Protein AF-A0A920W0V4-F1 (afdb_monomer)

Nearest PDB structures (foldseek):
  5z79-assembly2_D  TM=8.294E-01  e=3.711E-01  Plasmodium vivax
  6jwt-assembly1_B  TM=6.896E-01  e=1.014E+00  Plasmodium falciparum
  5z79-assembly1_A  TM=6.034E-01  e=1.160E+00  Plasmodium vivax

Structure (mmCIF, N/CA/C/O backbone):
data_AF-A0A920W0V4-F1
#
_entry.id   AF-A0A920W0V4-F1
#
loop_
_atom_site.group_PDB
_atom_site.id
_atom_site.type_symbol
_atom_site.label_atom_id
_atom_site.label_alt_id
_atom_site.label_comp_id
_atom_site.label_asym_id
_atom_site.label_entity_id
_atom_site.label_seq_id
_atom_site.pdbx_PDB_ins_code
_atom_site.Cartn_x
_atom_site.Cartn_y
_atom_site.Cartn_z
_atom_site.occupancy
_atom_site.B_iso_or_equiv
_atom_site.auth_seq_id
_atom_site.auth_comp_id
_atom_site.auth_asym_id
_atom_site.auth_atom_id
_atom_site.pdbx_PDB_model_num
ATOM 1 N N . MET A 1 1 ? -20.952 4.141 -13.761 1.00 40.75 1 MET A N 1
ATOM 2 C CA . MET A 1 1 ? -19.906 4.301 -12.727 1.00 40.75 1 MET A CA 1
ATOM 3 C C . MET A 1 1 ? -20.587 4.718 -11.437 1.00 40.75 1 MET A C 1
ATOM 5 O O . MET A 1 1 ? -21.269 5.734 -11.449 1.00 40.75 1 MET A O 1
ATOM 9 N N . GLN A 1 2 ? -20.486 3.926 -10.366 1.00 50.31 2 GLN A N 1
ATOM 10 C CA . GLN A 1 2 ? -20.948 4.383 -9.053 1.00 50.31 2 GLN A CA 1
ATOM 11 C C . GLN A 1 2 ? -19.961 5.420 -8.518 1.00 50.31 2 GLN A C 1
ATOM 13 O O . GLN A 1 2 ? -18.748 5.246 -8.634 1.00 50.31 2 GLN A O 1
ATOM 18 N N . ARG A 1 3 ? -20.482 6.515 -7.962 1.00 56.75 3 ARG A N 1
ATOM 19 C CA . ARG A 1 3 ? -19.657 7.491 -7.259 1.00 56.75 3 ARG A CA 1
ATOM 20 C C . ARG A 1 3 ? -19.315 6.899 -5.897 1.00 56.75 3 ARG A C 1
ATOM 22 O O . ARG A 1 3 ? -20.217 6.660 -5.102 1.00 56.75 3 ARG A O 1
ATOM 29 N N . PHE A 1 4 ? -18.033 6.649 -5.647 1.00 63.50 4 PHE A N 1
ATOM 30 C CA . PHE A 1 4 ? -17.570 6.320 -4.305 1.00 63.50 4 PHE A CA 1
ATOM 31 C C . PHE A 1 4 ? -17.853 7.521 -3.399 1.00 63.50 4 PHE A C 1
ATOM 33 O O . PHE A 1 4 ? -17.334 8.611 -3.631 1.00 63.50 4 PHE A O 1
ATOM 40 N N . SER A 1 5 ? -18.708 7.331 -2.398 1.00 65.25 5 SER A N 1
ATOM 41 C CA . SER A 1 5 ? -18.951 8.315 -1.347 1.00 65.25 5 SER A CA 1
ATOM 42 C C . SER A 1 5 ? -18.878 7.616 -0.003 1.00 65.25 5 SER A C 1
ATOM 44 O O . SER A 1 5 ? -19.669 6.714 0.278 1.00 65.25 5 SER A O 1
ATOM 46 N N . PHE A 1 6 ? -17.949 8.053 0.836 1.00 68.62 6 PHE A N 1
ATOM 47 C CA . PHE A 1 6 ? -18.035 7.785 2.261 1.00 68.62 6 PHE A CA 1
ATOM 48 C C . PHE A 1 6 ? -18.922 8.857 2.890 1.00 68.62 6 PHE A C 1
ATOM 50 O O . PHE A 1 6 ? -18.911 10.005 2.452 1.00 68.62 6 PHE A O 1
ATOM 57 N N . SER A 1 7 ? -19.694 8.491 3.911 1.00 70.50 7 SER A N 1
ATOM 58 C CA . SER A 1 7 ? -20.261 9.495 4.810 1.00 70.50 7 SER A CA 1
ATOM 59 C C . SER A 1 7 ? -19.083 10.219 5.456 1.00 70.50 7 SER A C 1
ATOM 61 O O . SER A 1 7 ? -18.329 9.595 6.203 1.00 70.50 7 SER A O 1
ATOM 63 N N . GLU A 1 8 ? -18.894 11.500 5.134 1.00 65.44 8 GLU A N 1
ATOM 64 C CA . GLU A 1 8 ? -17.724 12.294 5.543 1.00 65.44 8 GLU A CA 1
ATOM 65 C C . GLU A 1 8 ? -17.585 12.436 7.075 1.00 65.44 8 GLU A C 1
ATOM 67 O O . GLU A 1 8 ? -16.557 12.900 7.549 1.00 65.44 8 GLU A O 1
ATOM 72 N N . ASN A 1 9 ? -18.579 11.995 7.860 1.00 61.62 9 ASN A N 1
ATOM 73 C CA . ASN A 1 9 ? -18.633 12.161 9.316 1.00 61.62 9 ASN A CA 1
ATOM 74 C C . ASN A 1 9 ? -19.267 10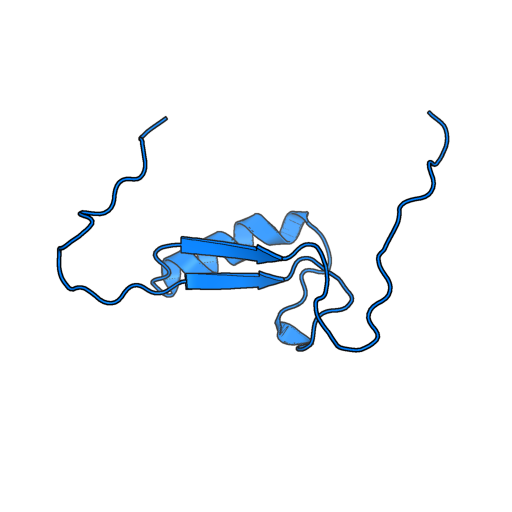.972 10.073 1.00 61.62 9 ASN A C 1
ATOM 76 O O . ASN A 1 9 ? -20.002 11.167 11.036 1.00 61.62 9 ASN A O 1
ATOM 80 N N . ASP A 1 10 ? -19.010 9.719 9.677 1.00 81.75 10 ASP A N 1
ATOM 81 C CA . ASP A 1 10 ? -19.482 8.560 10.468 1.00 81.75 10 ASP A CA 1
ATOM 82 C C . ASP A 1 10 ? -18.583 8.195 11.669 1.00 81.75 10 ASP A C 1
ATOM 84 O O . ASP A 1 10 ? -18.890 7.252 12.399 1.00 81.75 10 ASP A O 1
ATOM 88 N N . GLY A 1 11 ? -17.483 8.928 11.886 1.00 81.75 11 GLY A N 1
ATOM 89 C CA . GLY A 1 11 ? -16.547 8.709 12.994 1.00 81.75 11 GLY A CA 1
ATOM 90 C C . GLY A 1 11 ? -15.747 7.403 12.903 1.00 81.75 11 GLY A C 1
ATOM 91 O O . GLY A 1 11 ? -15.063 7.043 13.859 1.00 81.75 11 GLY A O 1
ATOM 92 N N . LYS A 1 12 ? -15.821 6.673 11.781 1.00 85.50 12 LYS A N 1
ATOM 93 C CA . LYS A 1 12 ? -15.149 5.378 11.627 1.00 85.50 12 LYS A CA 1
ATOM 94 C C . LYS A 1 12 ? -13.734 5.538 11.085 1.00 85.50 12 LYS A C 1
ATOM 96 O O . LYS A 1 12 ? -13.518 6.158 10.044 1.00 85.50 12 LYS A O 1
ATOM 101 N N . THR A 1 13 ? -12.774 4.886 11.739 1.00 88.94 13 THR A N 1
ATOM 102 C CA . THR A 1 13 ? -11.435 4.680 11.177 1.00 88.94 13 THR A CA 1
ATOM 103 C C . THR A 1 13 ? -11.529 3.815 9.924 1.00 88.94 13 THR A C 1
ATOM 105 O O . THR A 1 13 ? -12.225 2.799 9.907 1.00 88.94 13 THR A O 1
ATOM 108 N N . ARG A 1 14 ? -10.809 4.218 8.877 1.00 89.00 14 ARG A N 1
ATOM 109 C CA . ARG A 1 14 ? -10.718 3.491 7.611 1.00 89.00 14 ARG A CA 1
ATOM 110 C C . ARG A 1 14 ? -9.280 3.091 7.340 1.00 89.00 14 ARG A C 1
ATOM 112 O O . ARG A 1 14 ? -8.351 3.785 7.747 1.00 89.00 14 ARG A O 1
ATOM 119 N N . PHE A 1 15 ? -9.114 1.989 6.628 1.00 91.94 15 PHE A N 1
ATOM 120 C CA . PHE A 1 15 ? -7.811 1.464 6.254 1.00 91.94 15 PHE A CA 1
ATOM 121 C C . PHE A 1 15 ? -7.497 1.800 4.799 1.00 91.94 15 PHE A C 1
ATOM 123 O O . PHE A 1 15 ? -8.337 1.646 3.911 1.00 91.94 15 PHE A O 1
ATOM 130 N N . MET A 1 16 ? -6.267 2.242 4.560 1.00 93.44 16 MET A N 1
ATOM 131 C CA . MET A 1 16 ? -5.720 2.483 3.230 1.00 93.44 16 MET A CA 1
ATOM 132 C C . MET A 1 16 ? -4.665 1.418 2.934 1.00 93.44 16 MET A C 1
ATOM 134 O O . MET A 1 16 ? -3.704 1.252 3.684 1.00 93.44 16 MET A O 1
ATOM 138 N N . GLY A 1 17 ? -4.863 0.671 1.853 1.00 91.44 17 GLY A N 1
ATOM 139 C CA . GLY A 1 17 ? -3.900 -0.300 1.359 1.00 91.44 17 GLY A CA 1
ATOM 140 C C . GLY A 1 17 ? -2.881 0.370 0.446 1.00 91.44 17 GLY A C 1
ATOM 141 O O . GLY A 1 17 ? -3.256 0.922 -0.579 1.00 91.44 17 GLY A O 1
ATOM 142 N N . ILE A 1 18 ? -1.596 0.290 0.779 1.00 89.69 18 ILE A N 1
ATOM 143 C CA . ILE A 1 18 ? -0.522 0.847 -0.057 1.00 89.69 18 ILE A CA 1
ATOM 144 C C . ILE A 1 18 ? -0.026 -0.227 -1.035 1.00 89.69 18 ILE A C 1
ATOM 146 O O . ILE A 1 18 ? 0.294 -1.347 -0.621 1.00 89.69 18 ILE A O 1
ATOM 150 N N . ILE A 1 19 ? 0.059 0.118 -2.322 1.00 87.75 19 ILE A N 1
ATOM 151 C CA . ILE A 1 19 ? 0.653 -0.696 -3.389 1.00 87.75 19 ILE A CA 1
ATOM 152 C C . ILE A 1 19 ? 1.757 0.129 -4.052 1.00 87.75 19 ILE A C 1
ATOM 154 O O . ILE A 1 19 ? 1.495 1.099 -4.761 1.00 87.75 19 ILE A O 1
ATOM 158 N N . ASN A 1 20 ? 3.007 -0.280 -3.840 1.00 85.00 20 ASN A N 1
ATOM 159 C CA . ASN A 1 20 ? 4.159 0.345 -4.481 1.00 85.00 20 ASN A CA 1
ATOM 160 C C . ASN A 1 20 ? 4.462 -0.384 -5.791 1.00 85.00 20 ASN A C 1
ATOM 162 O O . ASN A 1 20 ? 4.843 -1.555 -5.800 1.00 85.00 20 ASN A O 1
ATOM 166 N N . ILE A 1 21 ? 4.281 0.318 -6.903 1.00 82.19 21 ILE A N 1
ATOM 167 C CA . ILE A 1 21 ? 4.484 -0.209 -8.255 1.00 82.19 21 ILE A CA 1
ATOM 168 C C . ILE A 1 21 ? 5.955 -0.059 -8.670 1.00 82.19 21 ILE A C 1
ATOM 170 O O . ILE A 1 21 ? 6.439 -0.793 -9.526 1.00 82.19 21 ILE A O 1
ATOM 174 N N . SER A 1 22 ? 6.695 0.867 -8.051 1.00 70.19 22 SER A N 1
ATOM 175 C CA . SER A 1 22 ? 8.107 1.079 -8.368 1.00 70.19 22 SER A CA 1
ATOM 176 C C . SER A 1 22 ? 8.987 -0.107 -7.943 1.00 70.19 22 SER A C 1
ATOM 178 O O . SER A 1 22 ? 8.874 -0.649 -6.838 1.00 70.19 22 SER A O 1
ATOM 180 N N . SER A 1 23 ? 9.936 -0.468 -8.810 1.00 62.97 23 SER A N 1
ATOM 181 C CA . SER A 1 23 ? 10.982 -1.467 -8.541 1.00 62.97 23 SER A CA 1
ATOM 182 C C . SER A 1 23 ? 12.030 -0.994 -7.518 1.00 62.97 23 SER A C 1
ATOM 184 O O . SER A 1 23 ? 12.843 -1.792 -7.046 1.00 62.97 23 SER A O 1
ATOM 186 N N . ASP A 1 24 ? 11.972 0.284 -7.132 1.00 60.84 24 ASP A N 1
ATOM 187 C CA . ASP A 1 24 ? 12.879 0.972 -6.209 1.00 60.84 24 ASP A CA 1
ATOM 188 C C . ASP A 1 24 ? 12.220 1.285 -4.842 1.00 60.84 24 ASP A C 1
ATOM 190 O O . ASP A 1 24 ? 12.508 2.304 -4.218 1.00 60.84 24 ASP A O 1
ATOM 194 N N . SER A 1 25 ? 11.312 0.443 -4.330 1.00 54.47 25 SER A N 1
ATOM 195 C CA . SER A 1 25 ? 10.568 0.703 -3.073 1.00 54.47 25 SER A CA 1
ATOM 196 C C . SER A 1 25 ? 11.186 0.085 -1.800 1.00 54.47 25 SER A C 1
ATOM 198 O O . SER A 1 25 ? 11.798 -0.986 -1.874 1.00 54.47 25 SER A O 1
ATOM 200 N N . PHE A 1 26 ? 11.026 0.766 -0.630 1.00 49.91 26 PHE A N 1
ATOM 201 C CA . PHE A 1 26 ? 11.667 0.502 0.703 1.00 49.91 26 PHE A CA 1
ATOM 202 C C . PHE A 1 26 ? 11.696 -0.945 1.161 1.00 4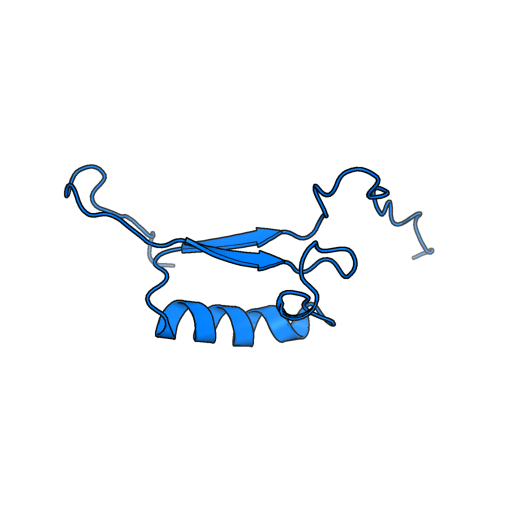9.91 26 PHE A C 1
ATOM 204 O O . PHE A 1 26 ? 12.686 -1.372 1.755 1.00 49.91 26 PHE A O 1
ATOM 211 N N . TYR A 1 27 ? 10.683 -1.707 0.784 1.00 54.75 27 TYR A N 1
ATOM 212 C CA . TYR A 1 27 ? 10.434 -3.028 1.311 1.00 54.75 27 TYR A CA 1
ATOM 213 C C . TYR A 1 27 ? 10.319 -4.035 0.166 1.00 54.75 27 TYR A C 1
ATOM 215 O O . TYR A 1 27 ? 9.490 -3.895 -0.726 1.00 54.75 27 TYR A O 1
ATOM 223 N N . GLU A 1 28 ? 11.158 -5.065 0.172 1.00 58.78 28 GLU A N 1
ATOM 224 C CA . GLU A 1 28 ? 11.292 -6.001 -0.953 1.00 58.78 28 GLU A CA 1
ATOM 225 C C . GLU A 1 28 ? 10.004 -6.780 -1.251 1.00 58.78 28 GLU A C 1
ATOM 227 O O . GLU A 1 28 ? 9.650 -6.979 -2.407 1.00 58.78 28 GLU A O 1
ATOM 232 N N . GLN A 1 29 ? 9.235 -7.116 -0.213 1.00 58.62 29 GLN A N 1
ATOM 233 C CA . GLN A 1 29 ? 7.965 -7.836 -0.345 1.00 58.62 29 GLN A CA 1
ATOM 234 C C . GLN A 1 29 ? 6.794 -6.968 -0.842 1.00 58.62 29 GLN A C 1
ATOM 236 O O . GLN A 1 29 ? 5.731 -7.510 -1.145 1.00 58.62 29 GLN A O 1
ATOM 241 N N . SER A 1 30 ? 6.952 -5.638 -0.901 1.00 58.22 30 SER A N 1
ATOM 242 C CA . SER A 1 30 ? 5.896 -4.715 -1.348 1.00 58.22 30 SER A CA 1
ATOM 243 C C . SER A 1 30 ? 6.070 -4.228 -2.787 1.00 58.22 30 SER A C 1
ATOM 245 O O . SER A 1 30 ? 5.223 -3.473 -3.264 1.00 58.22 30 SER A O 1
ATOM 247 N N . ARG A 1 31 ? 7.126 -4.674 -3.484 1.00 63.91 31 ARG A N 1
ATOM 248 C CA . ARG A 1 31 ? 7.357 -4.376 -4.902 1.00 63.91 31 ARG A CA 1
ATOM 249 C C . ARG A 1 31 ? 6.367 -5.139 -5.778 1.00 63.91 31 ARG A C 1
ATOM 251 O O . ARG A 1 31 ? 6.161 -6.337 -5.586 1.00 63.91 31 ARG A O 1
ATOM 258 N N . CYS A 1 32 ? 5.804 -4.449 -6.761 1.00 65.94 32 CYS A N 1
ATOM 259 C CA . CYS A 1 32 ? 5.231 -5.093 -7.939 1.00 65.94 32 CYS A CA 1
ATOM 260 C C . CYS A 1 32 ? 6.338 -5.188 -8.995 1.00 65.94 32 CYS A C 1
ATOM 262 O O . CYS A 1 32 ? 6.964 -4.176 -9.308 1.00 65.94 32 CYS A O 1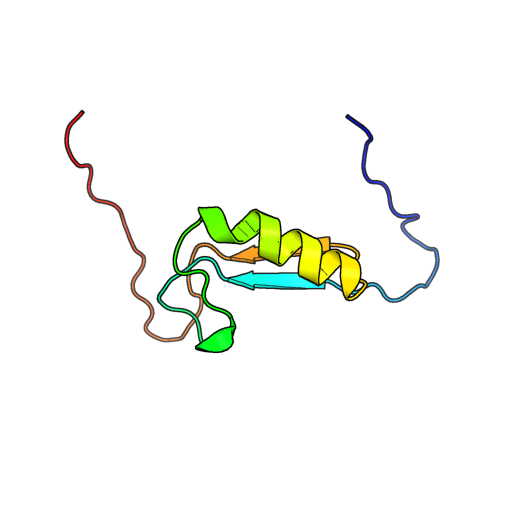
ATOM 264 N N . ASN A 1 33 ? 6.606 -6.381 -9.534 1.00 65.56 33 ASN A N 1
ATOM 265 C CA . ASN A 1 33 ? 7.635 -6.532 -10.575 1.00 65.56 33 ASN A CA 1
ATOM 266 C C . ASN A 1 33 ? 7.109 -6.124 -11.959 1.00 65.56 33 ASN A C 1
ATOM 268 O O . ASN A 1 33 ? 7.890 -5.748 -12.831 1.00 65.56 33 ASN A O 1
ATOM 272 N N . SER A 1 34 ? 5.785 -6.168 -12.138 1.00 73.50 34 SER A N 1
ATOM 273 C CA . SER A 1 34 ? 5.066 -5.652 -13.303 1.00 73.50 34 SER A CA 1
ATOM 274 C C . SER A 1 34 ? 3.819 -4.868 -12.863 1.00 73.50 34 SER A C 1
ATOM 276 O O . SER A 1 34 ? 3.173 -5.263 -11.885 1.00 73.50 34 SER A O 1
ATOM 278 N N . PRO A 1 35 ? 3.412 -3.811 -13.596 1.00 77.00 35 PRO A N 1
ATOM 279 C CA . PRO A 1 35 ? 2.085 -3.205 -13.465 1.00 77.00 35 PRO A CA 1
ATOM 280 C C . PRO A 1 35 ? 0.929 -4.216 -13.542 1.00 77.00 35 PRO A C 1
ATOM 282 O O . PRO A 1 35 ? -0.124 -3.984 -12.953 1.00 77.00 35 PRO A O 1
ATOM 285 N N . ASP A 1 36 ? 1.132 -5.357 -14.204 1.00 83.69 36 ASP A N 1
ATOM 286 C CA . ASP A 1 36 ? 0.124 -6.419 -14.329 1.00 83.69 36 ASP A CA 1
ATOM 287 C C . ASP A 1 36 ? -0.208 -7.101 -12.990 1.00 83.69 36 ASP A C 1
ATOM 289 O O . ASP A 1 36 ? -1.253 -7.733 -12.854 1.00 83.69 36 ASP A O 1
ATOM 293 N N . GLU A 1 37 ? 0.650 -6.969 -11.973 1.00 86.12 37 GLU A N 1
ATOM 294 C CA . GLU A 1 37 ? 0.402 -7.511 -10.630 1.00 86.12 37 GLU A CA 1
ATOM 295 C C . GLU A 1 37 ? -0.519 -6.615 -9.783 1.00 86.12 37 GLU A C 1
ATOM 297 O O . GLU A 1 37 ? -1.046 -7.054 -8.753 1.00 86.12 37 GLU A O 1
ATOM 302 N N . VAL A 1 38 ? -0.722 -5.359 -10.198 1.00 88.38 38 VAL A N 1
ATOM 303 C CA . VAL A 1 38 ? -1.475 -4.349 -9.439 1.00 88.38 38 VAL A CA 1
ATOM 304 C C . VAL A 1 38 ? -2.925 -4.771 -9.177 1.00 88.38 38 VAL A C 1
ATOM 306 O O . VAL A 1 38 ? -3.343 -4.659 -8.021 1.00 88.38 38 VAL A O 1
ATOM 309 N N . PRO A 1 39 ? -3.688 -5.318 -10.150 1.00 92.25 39 PRO A N 1
ATOM 310 C CA . PRO A 1 39 ? -5.052 -5.784 -9.899 1.00 92.25 39 PRO A CA 1
ATOM 311 C C . PRO A 1 39 ? -5.117 -6.855 -8.802 1.00 92.25 39 PRO A C 1
ATOM 313 O O . PRO A 1 39 ? -5.853 -6.701 -7.830 1.00 92.25 39 PRO A O 1
ATOM 316 N N . ALA A 1 40 ? -4.267 -7.884 -8.881 1.00 92.06 40 ALA A N 1
ATOM 317 C CA . ALA A 1 40 ? -4.244 -8.973 -7.902 1.00 92.06 40 ALA A CA 1
ATOM 318 C C . ALA A 1 40 ? -3.854 -8.492 -6.491 1.00 92.06 40 ALA A C 1
ATOM 320 O O . ALA A 1 40 ? -4.357 -8.997 -5.480 1.00 92.06 40 ALA A O 1
ATOM 321 N N . ARG A 1 41 ? -2.958 -7.499 -6.394 1.00 90.12 41 ARG A N 1
ATOM 322 C CA . ARG A 1 41 ? -2.626 -6.833 -5.123 1.00 90.12 41 ARG A CA 1
ATOM 323 C C . ARG A 1 41 ? -3.796 -6.011 -4.589 1.00 90.12 41 ARG A C 1
ATOM 325 O O . ARG A 1 41 ? -4.053 -6.073 -3.387 1.00 90.12 41 ARG A O 1
ATOM 332 N N . GLY A 1 42 ? -4.502 -5.291 -5.458 1.00 93.31 42 GLY A N 1
ATOM 333 C CA . GLY A 1 42 ? -5.706 -4.538 -5.109 1.00 93.31 42 GLY A CA 1
ATOM 334 C C . GLY A 1 42 ? -6.774 -5.433 -4.491 1.00 93.31 42 GLY A C 1
ATOM 335 O O . GLY A 1 42 ? -7.215 -5.177 -3.374 1.00 93.31 42 GLY A O 1
ATOM 336 N N . GLU A 1 43 ? -7.086 -6.552 -5.143 1.00 95.31 43 GLU A N 1
ATOM 337 C CA . GLU A 1 43 ? -8.038 -7.538 -4.622 1.00 95.31 43 GLU A CA 1
ATOM 338 C C . GLU A 1 43 ? -7.590 -8.139 -3.282 1.00 95.31 43 GLU A C 1
ATOM 340 O O . GLU A 1 43 ? -8.399 -8.393 -2.391 1.00 95.31 43 GLU A O 1
ATOM 345 N N . LYS A 1 44 ? -6.283 -8.377 -3.098 1.00 94.38 44 LYS A N 1
ATOM 346 C CA . LYS A 1 44 ? -5.760 -8.843 -1.806 1.00 94.38 44 LYS A CA 1
ATOM 347 C C . LYS A 1 44 ? -5.997 -7.805 -0.713 1.00 94.38 44 LYS A C 1
ATOM 349 O O . LYS A 1 44 ? -6.416 -8.176 0.377 1.00 94.38 44 LYS A O 1
ATOM 354 N N . LYS A 1 45 ? -5.739 -6.527 -0.996 1.00 93.81 45 LYS A N 1
ATOM 355 C CA . LYS A 1 45 ? -5.932 -5.427 -0.042 1.00 93.81 45 LYS A CA 1
ATOM 356 C C . LYS A 1 45 ? -7.403 -5.222 0.301 1.00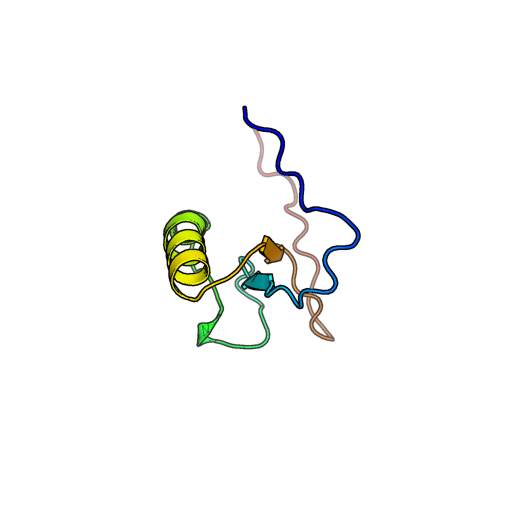 93.81 45 LYS A C 1
ATOM 358 O O . LYS A 1 45 ? -7.716 -5.019 1.469 1.00 93.81 45 LYS A O 1
ATOM 363 N N . GLU A 1 46 ? -8.292 -5.357 -0.675 1.00 94.44 46 GLU A N 1
ATOM 364 C CA . GLU A 1 46 ? -9.737 -5.377 -0.442 1.00 94.44 46 GLU A CA 1
ATOM 365 C C . GLU A 1 46 ? -10.130 -6.519 0.508 1.00 94.44 46 GLU A C 1
ATOM 367 O O . GLU A 1 46 ? -10.779 -6.273 1.523 1.00 94.44 46 GLU A O 1
ATOM 372 N N . ARG A 1 47 ? -9.664 -7.752 0.251 1.00 96.19 47 ARG A N 1
ATOM 373 C CA . ARG A 1 47 ? -9.905 -8.904 1.143 1.00 96.19 47 ARG A CA 1
ATOM 374 C C . ARG A 1 47 ? -9.316 -8.720 2.546 1.00 96.19 47 ARG A C 1
ATOM 376 O O . ARG A 1 47 ? -9.847 -9.277 3.500 1.00 96.19 47 ARG A O 1
ATOM 383 N N . GLU A 1 48 ? -8.236 -7.952 2.677 1.00 94.75 48 GLU A N 1
ATOM 384 C CA . GLU A 1 48 ? -7.633 -7.561 3.962 1.00 94.75 48 GLU A CA 1
ATOM 385 C C . GLU A 1 48 ? -8.415 -6.434 4.676 1.00 94.75 48 GLU A C 1
ATOM 387 O O . GLU A 1 48 ? -8.097 -6.107 5.817 1.00 94.75 48 GLU A O 1
ATOM 392 N N . GLY A 1 49 ? -9.443 -5.852 4.045 1.00 93.69 49 GLY A N 1
ATOM 393 C CA . GLY A 1 49 ? -10.307 -4.822 4.629 1.00 93.69 49 GLY A CA 1
ATOM 394 C C . GLY A 1 49 ? -9.936 -3.382 4.268 1.00 93.69 49 GLY A C 1
ATOM 395 O O . GLY A 1 49 ? -10.414 -2.448 4.916 1.00 93.69 49 GLY A O 1
ATOM 396 N N . ALA A 1 50 ? -9.095 -3.168 3.251 1.00 93.31 50 ALA A N 1
ATOM 397 C CA . ALA A 1 50 ? -8.781 -1.826 2.775 1.00 93.31 50 ALA A CA 1
ATOM 398 C C . ALA A 1 50 ? -10.025 -1.145 2.184 1.00 93.31 50 ALA A C 1
ATOM 400 O O . ALA A 1 50 ? -10.714 -1.694 1.328 1.00 93.31 50 ALA A O 1
ATOM 401 N N . ASN A 1 51 ? -10.289 0.086 2.618 1.00 91.81 51 ASN A N 1
ATOM 402 C CA . ASN A 1 51 ? -11.355 0.931 2.079 1.00 91.81 51 ASN A CA 1
ATOM 403 C C . ASN A 1 51 ? -10.890 1.733 0.858 1.00 91.81 51 ASN A C 1
ATOM 405 O O . ASN A 1 51 ? -11.710 2.156 0.048 1.00 91.81 51 ASN A O 1
ATOM 409 N N . PHE A 1 52 ? -9.578 1.951 0.754 1.00 90.25 52 PHE A N 1
ATOM 410 C CA . PHE A 1 52 ? -8.925 2.702 -0.311 1.00 90.25 52 PHE A CA 1
ATOM 411 C C . PHE A 1 52 ? -7.611 2.034 -0.685 1.00 90.25 52 PHE A C 1
ATOM 413 O O . PHE A 1 52 ? -6.997 1.366 0.150 1.00 90.25 52 PHE A O 1
ATOM 420 N N . LEU A 1 53 ? -7.154 2.289 -1.906 1.00 91.69 53 LEU A N 1
ATOM 421 C CA . LEU A 1 53 ? -5.824 1.911 -2.363 1.00 91.69 53 LEU A CA 1
ATOM 422 C C . LEU A 1 53 ? -5.015 3.169 -2.678 1.00 91.69 53 LEU A C 1
ATOM 424 O O . LEU A 1 53 ? -5.517 4.064 -3.354 1.00 91.69 53 LEU A O 1
ATOM 428 N N . ASP A 1 54 ? -3.774 3.208 -2.206 1.00 89.81 54 ASP A N 1
ATOM 429 C CA 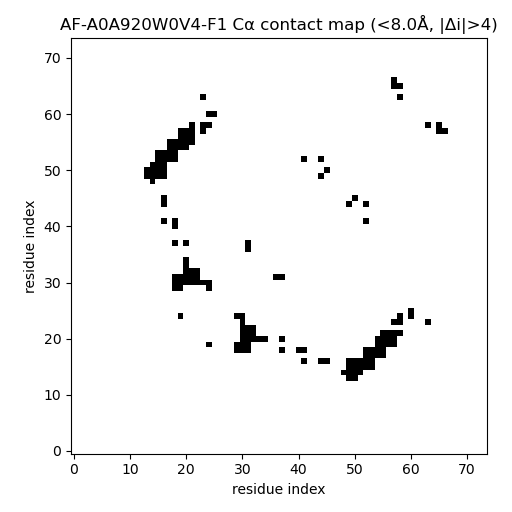. ASP A 1 54 ? -2.770 4.208 -2.567 1.00 89.81 54 ASP A CA 1
ATOM 430 C C . ASP A 1 54 ? -1.737 3.561 -3.495 1.00 8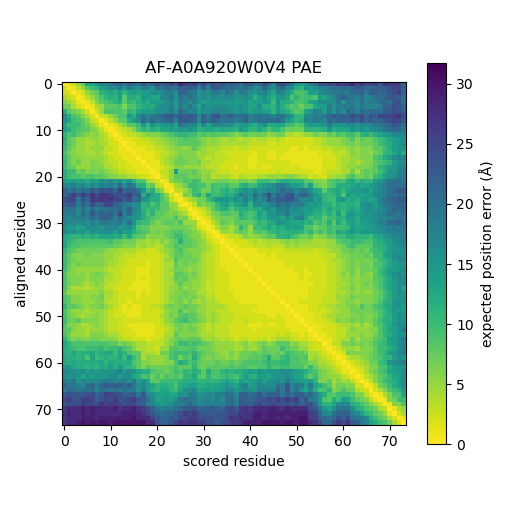9.81 54 ASP A C 1
ATOM 432 O O . ASP A 1 54 ? -1.112 2.558 -3.137 1.00 89.81 54 ASP A O 1
ATOM 436 N N . LEU A 1 55 ? -1.618 4.090 -4.714 1.00 88.38 55 LEU A N 1
ATOM 437 C CA . LEU A 1 55 ? -0.799 3.524 -5.784 1.00 88.38 55 LEU A CA 1
ATOM 438 C C . LEU A 1 55 ? 0.436 4.402 -6.017 1.00 88.38 55 LEU A C 1
ATOM 440 O O . LEU A 1 55 ? 0.364 5.434 -6.684 1.00 88.38 55 LEU A O 1
ATOM 444 N N . GLY A 1 56 ? 1.588 3.962 -5.513 1.00 86.00 56 GLY A N 1
ATOM 445 C CA . GLY A 1 56 ? 2.861 4.671 -5.652 1.00 86.00 56 GLY A CA 1
ATOM 446 C C . GLY A 1 56 ? 3.685 4.167 -6.838 1.00 86.00 56 GLY A C 1
ATOM 447 O O . GLY A 1 56 ? 4.329 3.121 -6.743 1.00 86.00 56 GLY A O 1
ATOM 448 N N . ALA A 1 57 ? 3.702 4.905 -7.952 1.00 81.00 57 ALA A N 1
ATOM 449 C CA . ALA A 1 57 ? 4.531 4.583 -9.126 1.00 81.00 57 ALA A CA 1
ATOM 450 C C . ALA A 1 57 ? 5.970 5.127 -9.043 1.00 81.00 57 ALA A C 1
ATOM 452 O O . ALA A 1 57 ? 6.845 4.669 -9.775 1.00 81.00 57 ALA A O 1
ATOM 453 N N . GLU A 1 58 ? 6.226 6.063 -8.132 1.00 79.25 58 GLU A N 1
ATOM 454 C CA . GLU A 1 58 ? 7.539 6.658 -7.889 1.00 79.25 58 GLU A CA 1
ATOM 455 C C . GLU A 1 58 ? 7.968 6.413 -6.439 1.00 79.25 58 GLU A C 1
ATOM 457 O O . GLU A 1 58 ? 7.139 6.334 -5.532 1.00 79.25 58 GLU A O 1
ATOM 462 N N . SER A 1 59 ? 9.270 6.230 -6.222 1.00 75.06 59 SER A N 1
ATOM 463 C CA . SER A 1 59 ? 9.824 6.036 -4.885 1.00 75.06 59 SER A CA 1
ATOM 464 C C . SER A 1 59 ? 10.066 7.389 -4.220 1.00 75.06 59 SER A C 1
ATOM 466 O O . SER A 1 59 ? 10.700 8.256 -4.804 1.00 75.06 59 SER A O 1
ATOM 468 N N . SER A 1 60 ? 9.610 7.560 -2.980 1.00 73.62 60 SER A N 1
ATOM 469 C CA . SER A 1 60 ? 9.957 8.708 -2.126 1.00 73.62 60 SER A CA 1
ATOM 470 C C . SER A 1 60 ? 11.140 8.412 -1.197 1.00 73.62 60 SER A C 1
ATOM 472 O O . SER A 1 60 ? 11.436 9.178 -0.278 1.00 73.62 60 SER A O 1
ATOM 474 N N . ARG A 1 61 ? 11.832 7.283 -1.413 1.00 73.31 61 ARG A N 1
ATOM 475 C CA . ARG A 1 61 ? 13.024 6.924 -0.643 1.00 73.31 61 ARG A CA 1
ATOM 476 C C . ARG A 1 61 ? 14.103 8.008 -0.766 1.00 73.31 61 ARG A C 1
ATOM 478 O O . ARG A 1 61 ? 14.363 8.464 -1.886 1.00 73.31 61 ARG A O 1
ATOM 485 N N . PRO A 1 62 ? 14.822 8.332 0.326 1.00 73.25 62 PRO A N 1
ATOM 486 C CA . PRO A 1 62 ? 16.026 9.151 0.249 1.00 73.25 62 PRO A CA 1
ATOM 487 C C . PRO A 1 62 ? 17.030 8.556 -0.749 1.00 73.25 62 PRO A C 1
ATOM 489 O O . PRO A 1 62 ? 17.415 7.395 -0.624 1.00 73.25 62 PRO A O 1
ATOM 492 N N . GLY A 1 63 ? 17.437 9.346 -1.746 1.00 69.62 63 GLY A N 1
ATOM 493 C CA . GLY A 1 6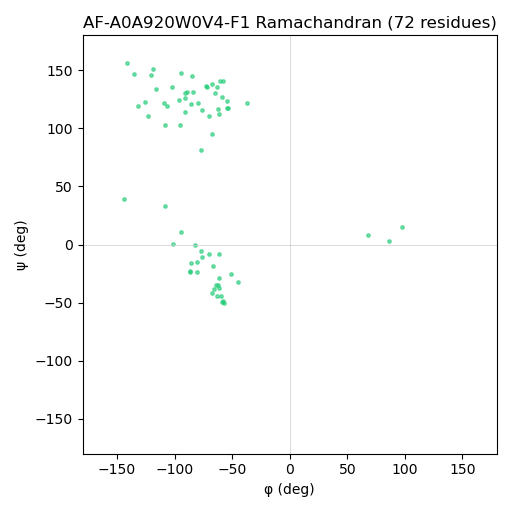3 ? 18.387 8.926 -2.784 1.00 69.62 63 GLY A CA 1
ATOM 494 C C . GLY A 1 63 ? 17.780 8.203 -3.993 1.00 69.62 63 GLY A C 1
ATOM 495 O O . GLY A 1 63 ? 18.536 7.811 -4.884 1.00 69.62 63 GLY A O 1
ATOM 496 N N . SER A 1 64 ? 16.453 8.048 -4.061 1.00 69.75 64 SER A N 1
ATOM 497 C CA . SER A 1 64 ? 15.792 7.560 -5.278 1.00 69.75 64 SER A CA 1
ATOM 498 C C . SER A 1 64 ? 16.047 8.509 -6.455 1.00 69.75 64 SER A C 1
ATOM 500 O O . SER A 1 64 ? 16.091 9.734 -6.309 1.00 69.75 64 SER A O 1
ATOM 502 N N . LYS A 1 65 ? 16.265 7.935 -7.641 1.00 68.25 65 LYS A N 1
ATOM 503 C CA . LYS A 1 65 ? 16.408 8.702 -8.883 1.00 68.25 65 LYS A CA 1
ATOM 504 C C . LYS A 1 65 ? 15.060 8.734 -9.584 1.00 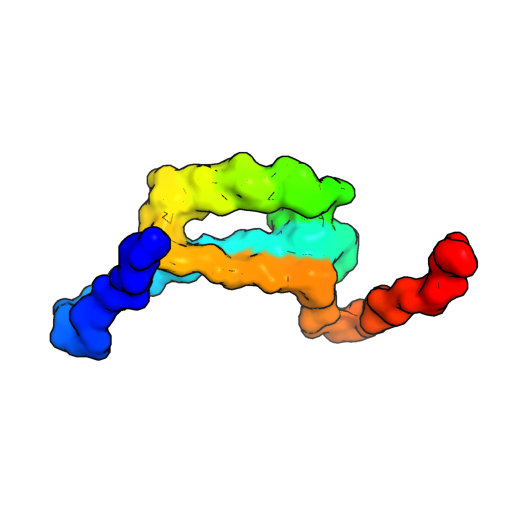68.25 65 LYS A C 1
ATOM 506 O O . LYS A 1 65 ? 14.521 7.673 -9.905 1.00 68.25 65 LYS A O 1
ATOM 511 N N . ALA A 1 66 ? 14.564 9.934 -9.876 1.00 63.31 66 ALA A N 1
ATOM 512 C CA . ALA A 1 66 ? 13.391 10.106 -10.722 1.00 63.31 66 ALA A CA 1
ATOM 513 C C . ALA A 1 66 ? 13.626 9.376 -12.054 1.00 63.31 66 ALA A C 1
ATOM 515 O O . ALA A 1 66 ? 14.559 9.693 -12.801 1.00 63.31 66 ALA A O 1
ATOM 516 N N . HIS A 1 67 ? 12.803 8.367 -12.340 1.00 61.09 67 HIS A N 1
ATOM 517 C CA . HIS A 1 67 ? 12.842 7.662 -13.616 1.00 61.09 67 HIS A CA 1
ATOM 518 C C . HIS A 1 67 ? 12.154 8.527 -14.677 1.00 61.09 67 HIS A C 1
ATOM 520 O O . HIS A 1 67 ? 10.995 8.321 -15.030 1.00 61.09 67 HIS A O 1
ATOM 526 N N . PHE A 1 68 ? 12.880 9.505 -15.218 1.00 54.72 68 PHE A N 1
ATOM 527 C CA . PHE A 1 68 ? 12.481 10.127 -16.474 1.00 54.72 68 PHE A CA 1
ATOM 528 C C . PHE A 1 68 ? 12.689 9.111 -17.599 1.00 54.72 68 PHE A C 1
ATOM 530 O O . PHE A 1 68 ? 13.821 8.782 -17.951 1.00 54.72 68 PHE A O 1
ATOM 537 N N . ARG A 1 69 ? 11.595 8.611 -18.188 1.00 53.41 69 ARG A N 1
ATOM 538 C CA . ARG A 1 69 ? 11.662 7.918 -19.480 1.00 53.41 69 ARG A CA 1
ATOM 539 C C . ARG A 1 69 ? 12.048 8.959 -20.529 1.00 53.41 69 ARG A C 1
ATOM 541 O O . ARG A 1 69 ? 11.187 9.675 -21.034 1.00 53.41 69 ARG A O 1
ATOM 548 N N . THR A 1 70 ? 13.335 9.071 -20.843 1.00 47.88 70 THR A N 1
ATOM 549 C CA . THR A 1 70 ? 13.765 9.740 -22.071 1.00 47.88 70 THR A CA 1
ATOM 550 C C . THR A 1 70 ? 13.119 8.996 -23.240 1.00 47.88 70 THR A C 1
ATOM 552 O O . THR A 1 70 ? 13.129 7.765 -23.295 1.00 47.88 70 THR A O 1
ATOM 555 N N . GLY A 1 71 ? 12.426 9.740 -24.102 1.00 48.59 71 GLY A N 1
ATOM 556 C CA . GLY A 1 71 ? 11.597 9.184 -25.165 1.00 48.59 71 GLY A CA 1
ATOM 557 C C . GLY A 1 71 ? 12.367 8.201 -26.044 1.00 48.59 71 GLY A C 1
ATOM 558 O O . GLY A 1 71 ? 13.324 8.576 -26.713 1.00 48.59 71 GLY A O 1
ATOM 559 N N . GLY A 1 72 ? 11.920 6.946 -26.054 1.00 43.12 72 GLY A N 1
ATOM 560 C CA . GLY A 1 72 ? 12.196 6.023 -27.146 1.00 43.12 72 GLY A CA 1
ATOM 561 C C . GLY A 1 72 ? 11.235 6.345 -28.283 1.00 43.12 72 GLY A C 1
ATOM 562 O O . GLY A 1 72 ? 10.023 6.359 -28.060 1.00 43.12 72 GLY A O 1
ATOM 563 N N . ASN A 1 73 ? 11.798 6.661 -29.449 1.00 47.75 73 ASN A N 1
ATOM 564 C CA . ASN A 1 73 ? 11.106 7.005 -30.690 1.00 47.75 73 ASN A CA 1
ATOM 565 C C . ASN A 1 73 ? 9.826 6.181 -30.909 1.00 47.75 73 ASN A C 1
ATOM 567 O O . ASN A 1 73 ? 9.875 4.952 -30.984 1.00 47.75 73 ASN A O 1
ATOM 571 N N . ARG A 1 74 ? 8.706 6.895 -31.045 1.00 47.66 74 ARG A N 1
ATOM 572 C CA . ARG A 1 74 ? 7.642 6.492 -31.966 1.00 47.66 74 ARG A CA 1
ATOM 573 C C . ARG A 1 74 ? 8.027 6.941 -33.366 1.00 47.66 74 ARG A C 1
ATOM 575 O O . ARG A 1 74 ? 8.642 8.028 -33.454 1.00 47.66 74 ARG A O 1
#

Solvent-accessible surface area (backbone atoms only — not comparable to full-atom values): 5011 Å² total; per-residue (Å²): 132,85,80,90,73,74,75,95,77,75,85,70,91,79,42,72,30,79,44,37,49,20,87,70,49,101,46,80,90,54,43,28,95,44,80,82,47,48,64,64,51,49,56,50,32,4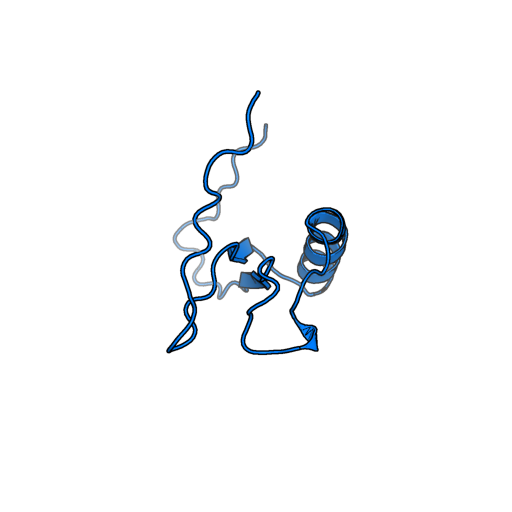5,76,74,59,30,77,42,77,45,78,35,70,66,55,87,52,91,88,56,74,85,84,74,80,75,82,74,86,128

Mean predicted aligned error: 10.05 Å

Radius of gyration: 15.74 Å; Cα contacts (8 Å, |Δi|>4): 80; chains: 1; bounding box: 39×21×45 Å

Secondary structure (DSSP, 8-state):
-PPP---TTS-----EEEEE--TT-SSGGGB-SSGGGHHHHHHHHHHTT-SEEEEE-S--STTPPP---PPP--

Sequence (74 aa):
MQRFSFSENDGKTRFMGIINISSDSFYEQSRCNSPDEVPARGEKKEREGANFLDLGAESSRPGSKAHFRTGGNR

Foldseek 3Di:
DDDDDDPPPPPDDAAEAEAEAAPPEPDNVRYDPHPVCVVVSVVVVVVVRHPYYDYHPAYPDVPGDPPDPPDDDD

pLDDT: mean 74.54, std 15.95, range [40.75, 96.19]